Protein AF-A0A7C7ZGK6-F1 (afdb_monomer_lite)

Secondary structure (DSSP, 8-state):
---HHHHHHHHHHHHHTTPEEEEEEEEEETTEEEEEEEEEEEE------

Structure (mmCIF, N/CA/C/O backbone):
data_AF-A0A7C7ZGK6-F1
#
_entry.id   AF-A0A7C7ZGK6-F1
#
loop_
_atom_site.group_PDB
_atom_site.id
_atom_site.type_symbol
_atom_site.label_atom_id
_atom_site.label_alt_id
_atom_site.label_comp_id
_atom_site.label_asym_id
_atom_site.label_entity_id
_atom_site.label_seq_id
_atom_site.pdbx_PDB_ins_code
_atom_site.Cartn_x
_atom_site.Cartn_y
_atom_site.Cartn_z
_atom_site.occupancy
_atom_site.B_iso_or_equiv
_atom_site.auth_seq_id
_atom_site.auth_comp_id
_atom_site.auth_asym_id
_atom_site.auth_atom_id
_atom_site.pdbx_PDB_model_num
ATOM 1 N N . MET A 1 1 ? 3.977 -2.155 -15.584 1.00 79.56 1 MET A N 1
ATOM 2 C CA . MET A 1 1 ? 4.652 -1.100 -14.797 1.00 79.56 1 MET A CA 1
ATOM 3 C C . MET A 1 1 ? 3.676 -0.701 -13.726 1.00 79.56 1 MET A C 1
ATOM 5 O O . MET A 1 1 ? 2.492 -0.710 -14.031 1.00 79.56 1 MET A O 1
ATOM 9 N N . VAL A 1 2 ? 4.140 -0.394 -12.526 1.00 84.69 2 VAL A N 1
ATOM 10 C CA . VAL A 1 2 ? 3.243 0.145 -11.503 1.00 84.69 2 VAL A CA 1
ATOM 11 C C . VAL A 1 2 ? 2.946 1.612 -11.830 1.00 84.69 2 VAL A C 1
ATOM 13 O O . VAL A 1 2 ? 3.871 2.351 -12.186 1.00 84.69 2 VAL A O 1
ATOM 16 N N . SER A 1 3 ? 1.678 2.018 -11.795 1.00 91.62 3 SER A N 1
ATOM 17 C CA . SER A 1 3 ? 1.271 3.418 -11.956 1.00 91.62 3 SER A CA 1
ATOM 18 C C . SER A 1 3 ? 1.006 4.082 -10.601 1.00 91.62 3 SER A C 1
ATOM 20 O O . SER A 1 3 ? 0.900 3.411 -9.577 1.00 91.62 3 SER A O 1
ATOM 22 N N . ALA A 1 4 ? 0.919 5.416 -10.587 1.00 91.31 4 ALA A N 1
ATOM 23 C CA . ALA A 1 4 ? 0.535 6.150 -9.382 1.00 91.31 4 ALA A CA 1
ATOM 24 C C . ALA A 1 4 ? -0.910 5.831 -8.961 1.00 91.31 4 ALA A C 1
ATOM 26 O O . ALA A 1 4 ? -1.169 5.678 -7.774 1.00 91.31 4 ALA A O 1
ATOM 27 N N . GLU A 1 5 ? -1.807 5.654 -9.934 1.00 95.56 5 GLU A N 1
ATOM 28 C CA . GLU A 1 5 ? -3.211 5.299 -9.708 1.00 95.56 5 GLU A CA 1
ATOM 29 C C . GLU A 1 5 ? -3.350 3.913 -9.060 1.00 95.56 5 GLU A C 1
ATOM 31 O O . GLU A 1 5 ? -4.123 3.750 -8.122 1.00 95.56 5 GLU A O 1
ATOM 36 N N . ASP A 1 6 ? -2.539 2.931 -9.477 1.00 94.00 6 ASP A N 1
ATOM 37 C CA . ASP A 1 6 ? -2.533 1.598 -8.850 1.00 94.00 6 ASP A CA 1
ATOM 38 C C . ASP A 1 6 ? -2.149 1.671 -7.362 1.00 94.00 6 ASP A C 1
ATOM 40 O O . ASP A 1 6 ? -2.719 0.973 -6.525 1.00 94.00 6 ASP A O 1
ATOM 44 N N . ILE A 1 7 ? -1.176 2.525 -7.029 1.00 94.62 7 ILE A N 1
ATOM 45 C CA . ILE A 1 7 ? -0.698 2.714 -5.653 1.00 94.62 7 ILE A CA 1
ATOM 46 C C . ILE A 1 7 ? -1.742 3.464 -4.828 1.00 94.62 7 ILE A C 1
ATOM 48 O O . ILE A 1 7 ? -2.011 3.075 -3.696 1.00 94.62 7 ILE A O 1
ATOM 52 N N . GLU A 1 8 ? -2.339 4.516 -5.387 1.00 96.94 8 GLU A N 1
ATOM 53 C CA . GLU A 1 8 ? -3.381 5.301 -4.724 1.00 96.94 8 GLU A CA 1
ATOM 54 C C . GLU A 1 8 ? -4.615 4.446 -4.416 1.00 96.94 8 GLU A C 1
ATOM 56 O O . GLU A 1 8 ? -5.109 4.469 -3.290 1.00 96.94 8 GLU A O 1
ATOM 61 N N . ASN A 1 9 ? -5.052 3.618 -5.368 1.00 97.12 9 ASN A N 1
ATOM 62 C CA . ASN A 1 9 ? -6.163 2.689 -5.165 1.00 97.12 9 ASN A CA 1
ATOM 63 C C . ASN A 1 9 ? -5.868 1.686 -4.045 1.00 97.12 9 ASN A C 1
ATOM 65 O O . ASN A 1 9 ? -6.706 1.499 -3.165 1.00 97.12 9 ASN A O 1
ATOM 69 N N . ALA A 1 10 ? -4.666 1.100 -4.024 1.00 96.25 10 ALA A N 1
ATOM 70 C CA . ALA A 1 10 ? -4.268 0.186 -2.957 1.00 96.25 10 ALA A CA 1
ATOM 71 C C . ALA A 1 10 ? -4.226 0.887 -1.587 1.00 96.25 10 ALA A C 1
ATOM 73 O O . ALA A 1 10 ? -4.737 0.356 -0.604 1.00 96.25 10 ALA A O 1
ATOM 74 N N . LEU A 1 11 ? -3.653 2.092 -1.504 1.00 97.12 11 LEU A N 1
ATOM 75 C CA . LEU A 1 11 ? -3.621 2.861 -0.257 1.00 97.12 11 LEU A CA 1
ATOM 76 C C 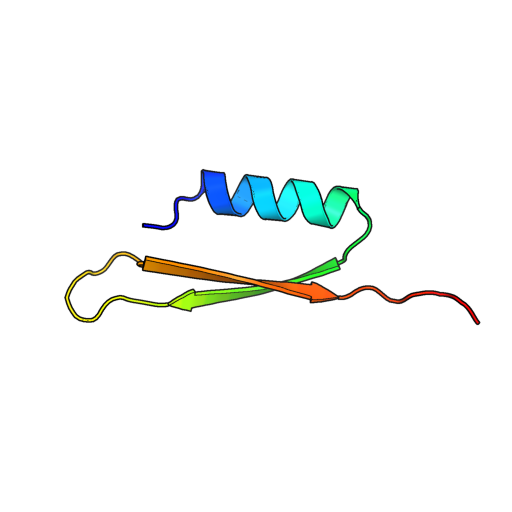. LEU A 1 11 ? -5.034 3.175 0.241 1.00 97.12 11 LEU A C 1
ATOM 78 O O . LEU A 1 11 ? -5.329 2.931 1.411 1.00 97.12 11 LEU A O 1
ATOM 82 N N . ASN A 1 12 ? -5.911 3.665 -0.633 1.00 97.00 12 ASN A N 1
ATOM 83 C CA . ASN A 1 12 ? -7.288 4.006 -0.283 1.00 97.00 12 ASN A CA 1
ATOM 84 C C . ASN A 1 12 ? -8.080 2.782 0.193 1.00 97.00 12 ASN A C 1
ATOM 86 O O . ASN A 1 12 ? -8.776 2.864 1.201 1.00 97.00 12 ASN A O 1
ATOM 90 N N . GLU A 1 13 ? -7.954 1.642 -0.489 1.00 97.88 13 GLU A N 1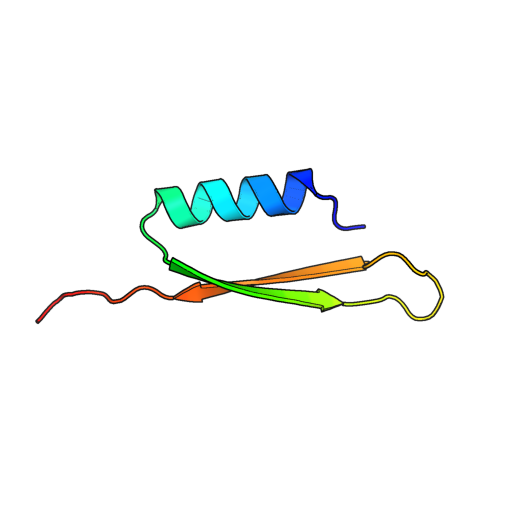
ATOM 91 C CA . GLU A 1 13 ? -8.661 0.411 -0.123 1.00 97.88 13 GLU A CA 1
ATOM 92 C C . GLU A 1 13 ? -8.255 -0.083 1.272 1.00 97.88 13 GLU A C 1
ATOM 94 O O . GLU A 1 13 ? -9.105 -0.265 2.144 1.00 97.88 13 GLU A O 1
ATOM 99 N N . TRP A 1 14 ? -6.956 -0.254 1.520 1.00 96.75 14 TRP A N 1
ATOM 100 C CA . TRP A 1 14 ? -6.479 -0.835 2.777 1.00 96.75 14 TRP A CA 1
ATOM 101 C C . TRP A 1 14 ? -6.628 0.116 3.965 1.00 96.75 14 TRP A C 1
ATOM 103 O O . TRP A 1 14 ? -7.008 -0.320 5.054 1.00 96.75 14 TRP A O 1
ATOM 113 N N . THR A 1 15 ? -6.417 1.419 3.768 1.00 95.25 15 THR A N 1
ATOM 114 C CA . THR A 1 15 ? -6.651 2.406 4.836 1.00 95.25 15 THR A CA 1
ATOM 115 C C . THR A 1 15 ? -8.131 2.529 5.192 1.00 95.25 15 THR A C 1
ATOM 117 O O . THR A 1 15 ? -8.461 2.621 6.375 1.00 95.25 15 THR A O 1
ATOM 120 N N . ALA A 1 16 ? -9.044 2.430 4.218 1.00 96.31 16 ALA A N 1
ATOM 121 C CA . ALA A 1 16 ? -10.486 2.391 4.482 1.00 96.31 16 ALA A CA 1
ATOM 122 C C . ALA A 1 16 ? -10.911 1.155 5.297 1.00 96.31 16 ALA A C 1
ATOM 124 O O . ALA A 1 16 ? -11.886 1.212 6.045 1.00 96.31 16 ALA A O 1
ATOM 125 N N . LEU A 1 17 ? -10.159 0.055 5.204 1.00 95.31 17 LEU A N 1
ATOM 126 C CA . LEU A 1 17 ? -10.344 -1.158 6.009 1.00 95.31 17 LEU A CA 1
ATOM 127 C C . LEU A 1 17 ? -9.721 -1.062 7.418 1.00 95.31 17 LEU A C 1
ATOM 129 O O . LEU A 1 17 ? -9.724 -2.046 8.164 1.00 95.31 17 LEU A O 1
ATOM 133 N N . GLY A 1 18 ? -9.193 0.107 7.793 1.00 94.00 18 GLY A N 1
ATOM 134 C CA . GLY A 1 18 ? -8.597 0.362 9.104 1.00 94.00 18 GLY A CA 1
ATOM 135 C C . GLY A 1 18 ? -7.158 -0.133 9.242 1.00 94.00 18 GLY A C 1
ATOM 136 O O . GLY A 1 18 ? -6.677 -0.288 10.362 1.00 94.00 18 G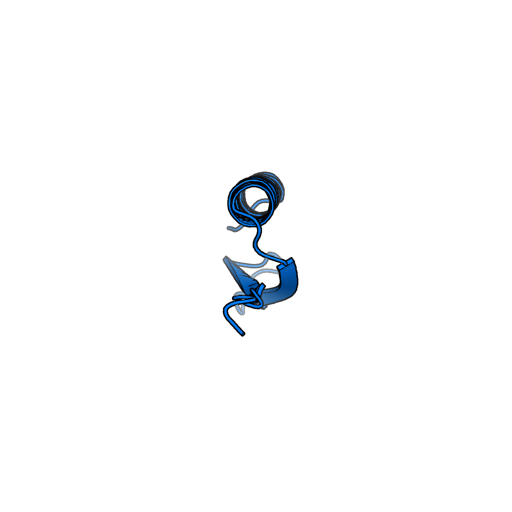LY A O 1
ATOM 137 N N . TRP A 1 19 ? -6.473 -0.410 8.131 1.00 96.56 19 TRP A N 1
ATOM 138 C CA . TRP A 1 19 ? -5.044 -0.707 8.156 1.00 96.56 19 TRP A CA 1
ATOM 139 C C . TRP A 1 19 ? -4.216 0.578 8.147 1.00 96.56 19 TRP A C 1
ATOM 141 O O . TRP A 1 19 ? -4.528 1.537 7.440 1.00 96.56 19 TRP A O 1
ATOM 151 N 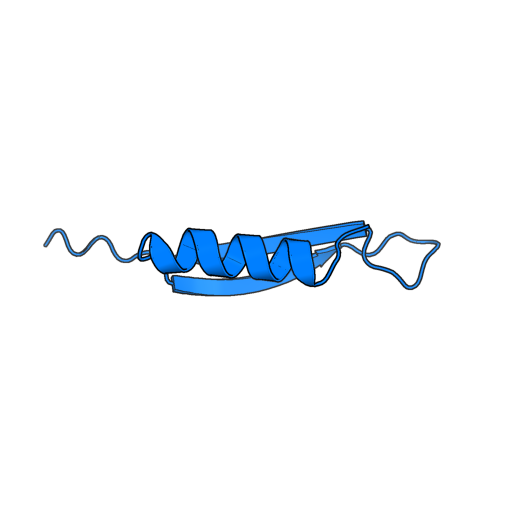N . THR A 1 20 ? -3.114 0.574 8.887 1.00 95.88 20 THR A N 1
ATOM 152 C CA . THR A 1 20 ? -2.141 1.666 8.912 1.00 95.88 20 THR A CA 1
ATOM 153 C C . THR A 1 20 ? -1.072 1.407 7.861 1.00 95.88 20 THR A C 1
ATOM 155 O O . THR A 1 20 ? -0.460 0.341 7.823 1.00 95.88 20 THR A O 1
ATOM 158 N N . PHE A 1 21 ? -0.846 2.379 6.980 1.00 96.50 21 PHE A N 1
ATOM 159 C CA . PHE A 1 21 ? 0.240 2.313 6.008 1.00 96.50 21 PHE A CA 1
ATOM 160 C C . PHE A 1 21 ? 1.601 2.504 6.692 1.00 96.50 21 PHE A C 1
ATOM 162 O O . PHE A 1 21 ? 1.779 3.452 7.453 1.00 96.50 21 PHE A O 1
ATOM 169 N N . GLU A 1 22 ? 2.566 1.642 6.369 1.00 96.62 22 GLU A N 1
ATOM 170 C CA . GLU A 1 22 ? 3.915 1.674 6.948 1.00 96.62 22 GLU A CA 1
ATOM 171 C C . GLU A 1 22 ? 4.971 2.126 5.936 1.00 96.62 22 GLU A C 1
ATOM 173 O O . GLU A 1 22 ? 5.754 3.040 6.193 1.00 96.62 22 GLU A O 1
ATOM 178 N N . ASN A 1 23 ? 5.047 1.452 4.783 1.00 96.25 23 ASN A N 1
ATOM 179 C CA . ASN A 1 23 ? 6.122 1.679 3.820 1.00 96.25 23 ASN A CA 1
ATOM 180 C C . ASN A 1 23 ? 5.768 1.174 2.416 1.00 96.25 23 ASN A C 1
ATOM 182 O O . ASN A 1 23 ? 5.019 0.211 2.264 1.00 96.25 23 ASN A O 1
ATOM 186 N N . THR A 1 24 ? 6.393 1.765 1.398 1.00 94.88 24 THR A N 1
ATOM 187 C CA . THR A 1 24 ? 6.331 1.318 0.003 1.00 94.88 24 THR A CA 1
ATOM 188 C C . THR A 1 24 ? 7.738 1.064 -0.534 1.00 94.88 24 THR A C 1
ATOM 190 O O . THR A 1 24 ? 8.603 1.937 -0.487 1.00 94.88 24 THR A O 1
ATOM 193 N N . GLN A 1 25 ? 7.967 -0.116 -1.107 1.00 94.56 25 GLN A N 1
ATOM 194 C CA . GLN A 1 25 ? 9.229 -0.510 -1.729 1.00 94.56 25 GLN A CA 1
ATOM 195 C C . GLN A 1 25 ? 9.045 -0.738 -3.226 1.00 94.56 25 GLN A C 1
ATOM 197 O O . GLN A 1 25 ? 8.220 -1.542 -3.649 1.00 94.56 25 GLN A O 1
ATOM 202 N N . PHE A 1 26 ? 9.852 -0.067 -4.041 1.00 91.56 26 PHE A N 1
ATOM 203 C CA . PHE A 1 26 ? 9.796 -0.197 -5.494 1.00 91.56 26 PHE A CA 1
ATOM 204 C C . PHE A 1 26 ? 10.832 -1.199 -6.000 1.00 91.56 26 PHE A C 1
ATOM 206 O O . PHE A 1 26 ? 12.030 -1.029 -5.777 1.00 91.56 26 PHE A O 1
ATOM 213 N N . ALA A 1 27 ? 10.382 -2.212 -6.742 1.00 89.75 27 ALA A N 1
ATOM 214 C CA . ALA A 1 27 ? 11.271 -3.126 -7.446 1.00 89.75 27 ALA A CA 1
ATOM 215 C C . ALA A 1 27 ? 11.567 -2.582 -8.851 1.00 89.75 27 ALA A C 1
ATOM 217 O O . ALA A 1 27 ? 10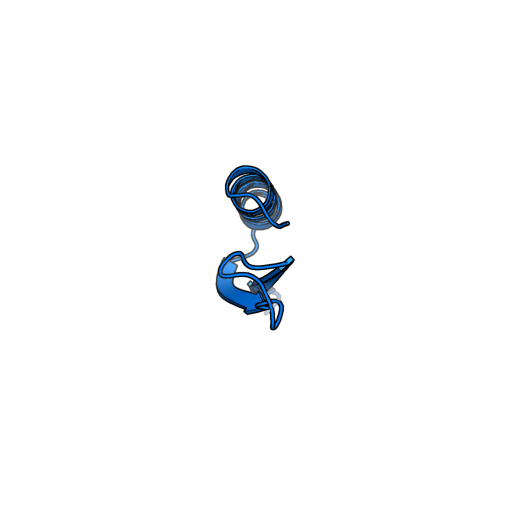.694 -2.511 -9.730 1.00 89.75 27 ALA A O 1
ATOM 218 N N . MET A 1 28 ? 12.819 -2.177 -9.052 1.00 84.12 28 MET A N 1
ATOM 219 C CA . MET A 1 28 ? 13.321 -1.665 -10.326 1.00 84.12 28 MET A CA 1
ATOM 220 C C . MET A 1 28 ? 13.633 -2.821 -11.279 1.00 84.12 28 MET A C 1
ATOM 222 O O . MET A 1 28 ? 14.081 -3.881 -10.855 1.00 84.12 28 MET A O 1
ATOM 226 N N . ARG A 1 29 ? 13.412 -2.621 -12.582 1.00 78.94 29 ARG A N 1
ATOM 227 C CA . ARG A 1 29 ? 13.832 -3.578 -13.615 1.00 78.94 29 ARG A CA 1
ATOM 228 C C . ARG A 1 29 ? 15.173 -3.126 -14.185 1.00 78.94 29 ARG A C 1
ATOM 230 O O . ARG A 1 29 ? 15.271 -1.981 -14.616 1.00 78.94 29 ARG A O 1
ATOM 237 N N . ASP A 1 30 ? 16.149 -4.029 -14.275 1.00 69.12 30 ASP A N 1
ATOM 238 C CA . ASP A 1 30 ? 17.566 -3.743 -14.594 1.00 69.12 30 ASP A CA 1
ATOM 239 C C . ASP A 1 30 ? 17.838 -2.932 -15.876 1.00 69.12 30 ASP A C 1
ATOM 241 O O . ASP A 1 30 ? 18.922 -2.386 -16.049 1.00 69.12 30 ASP A O 1
ATOM 245 N N . SER A 1 31 ? 16.866 -2.809 -16.786 1.00 68.00 31 SER A N 1
ATOM 246 C CA . SER A 1 31 ? 17.023 -2.081 -18.053 1.00 68.00 31 SER A CA 1
ATOM 247 C C . SER A 1 31 ? 16.108 -0.852 -18.194 1.00 68.00 31 SER A C 1
ATOM 249 O O . SER A 1 31 ? 16.073 -0.214 -19.244 1.00 68.00 31 SER A O 1
ATOM 251 N N . SER A 1 32 ? 15.340 -0.479 -17.161 1.00 64.62 32 SER A N 1
ATOM 252 C CA . SER A 1 32 ? 14.402 0.648 -17.243 1.00 64.62 32 SER A CA 1
ATOM 253 C C . SER A 1 32 ? 14.380 1.470 -15.959 1.00 64.62 32 SER A C 1
ATOM 255 O O . SER A 1 32 ? 14.159 0.941 -14.876 1.00 64.62 32 SER A O 1
ATOM 257 N N . LYS A 1 33 ? 14.496 2.801 -16.081 1.00 68.44 33 LYS A N 1
ATOM 258 C CA . LYS A 1 33 ? 14.319 3.774 -14.979 1.00 68.44 33 LYS A CA 1
ATOM 259 C C . LYS A 1 33 ? 12.887 3.811 -14.409 1.00 68.44 33 LYS A C 1
ATOM 261 O O . LYS A 1 33 ? 12.532 4.753 -13.708 1.00 68.44 33 LYS A O 1
ATOM 266 N N . ARG A 1 34 ? 12.040 2.843 -14.761 1.00 73.19 34 ARG A N 1
ATOM 267 C CA . ARG A 1 34 ? 10.648 2.747 -14.334 1.00 73.19 34 ARG A CA 1
ATOM 268 C C . ARG A 1 34 ? 10.491 1.513 -13.445 1.00 73.19 34 ARG A C 1
ATOM 270 O O . ARG A 1 34 ? 10.849 0.420 -13.894 1.00 73.19 34 ARG A O 1
ATOM 277 N N . PRO A 1 35 ? 9.959 1.662 -12.222 1.00 77.00 35 PRO A N 1
ATOM 278 C CA . PRO A 1 35 ? 9.697 0.524 -11.359 1.00 77.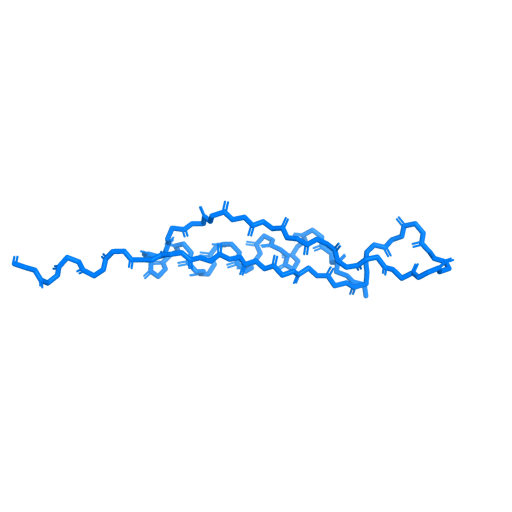00 35 PRO A CA 1
ATOM 279 C C . PRO A 1 35 ? 8.706 -0.434 -12.024 1.00 77.00 35 PRO A C 1
ATOM 281 O O . PRO A 1 35 ? 7.685 -0.034 -12.597 1.00 77.00 35 PRO A O 1
ATOM 284 N N . ALA A 1 36 ? 9.037 -1.722 -11.997 1.00 85.06 36 ALA A N 1
ATOM 285 C CA . ALA A 1 36 ? 8.178 -2.759 -12.552 1.00 85.06 36 ALA A CA 1
ATOM 286 C C . ALA A 1 36 ? 7.073 -3.154 -11.572 1.00 85.06 36 ALA A C 1
ATOM 288 O O . ALA A 1 36 ? 5.997 -3.546 -12.022 1.00 85.06 36 ALA A O 1
ATOM 289 N N . MET A 1 37 ? 7.339 -3.018 -10.272 1.00 90.94 37 MET A N 1
ATOM 290 C CA . MET A 1 37 ? 6.466 -3.442 -9.184 1.00 90.94 37 MET A CA 1
ATOM 291 C C . MET A 1 37 ? 6.670 -2.541 -7.960 1.00 90.94 37 MET A C 1
ATOM 293 O O . MET A 1 37 ? 7.743 -1.953 -7.793 1.00 90.94 37 MET A O 1
ATOM 297 N N . ALA A 1 38 ? 5.649 -2.457 -7.112 1.00 93.56 38 ALA A N 1
ATOM 298 C CA . ALA A 1 38 ? 5.733 -1.876 -5.780 1.00 93.56 38 ALA A CA 1
ATOM 299 C C . ALA A 1 38 ? 5.171 -2.869 -4.756 1.00 93.56 38 ALA A C 1
ATOM 301 O O . ALA A 1 38 ? 4.156 -3.513 -5.014 1.00 93.56 38 ALA A O 1
ATOM 302 N N . PHE A 1 39 ? 5.830 -2.978 -3.610 1.00 94.56 39 PHE A N 1
ATOM 303 C CA . PHE A 1 39 ? 5.334 -3.662 -2.423 1.00 94.56 39 PHE A CA 1
ATOM 304 C C . PHE A 1 39 ? 4.886 -2.601 -1.424 1.00 94.56 39 PHE A C 1
ATOM 306 O O . PHE A 1 39 ? 5.655 -1.687 -1.135 1.00 94.56 39 PHE A O 1
ATOM 313 N N . ILE A 1 40 ? 3.662 -2.712 -0.920 1.00 95.75 40 ILE A N 1
ATOM 314 C CA . ILE A 1 40 ? 3.078 -1.774 0.042 1.00 95.75 40 ILE A CA 1
ATOM 315 C C . ILE A 1 40 ? 2.820 -2.557 1.326 1.00 95.75 40 ILE A C 1
ATOM 317 O O . ILE A 1 40 ? 2.127 -3.574 1.303 1.00 95.75 40 ILE A O 1
ATOM 321 N N . THR A 1 41 ? 3.415 -2.111 2.426 1.00 96.94 41 THR A N 1
ATOM 322 C CA . THR A 1 41 ? 3.302 -2.752 3.734 1.00 96.94 41 THR A CA 1
ATOM 323 C C . THR A 1 41 ? 2.284 -2.008 4.578 1.00 96.94 41 THR A C 1
ATOM 325 O O . THR A 1 41 ? 2.352 -0.784 4.711 1.00 96.94 41 THR A O 1
ATOM 328 N N . PHE A 1 42 ? 1.385 -2.773 5.187 1.00 96.75 42 PHE A N 1
ATOM 329 C CA . PHE A 1 42 ? 0.409 -2.283 6.143 1.00 96.75 42 PHE A CA 1
ATOM 330 C C . PHE A 1 42 ? 0.553 -3.025 7.468 1.00 96.75 42 PHE A C 1
ATOM 332 O O . PHE A 1 42 ? 0.872 -4.216 7.491 1.00 96.75 42 PHE A O 1
ATOM 339 N N . SER A 1 43 ? 0.293 -2.322 8.561 1.00 95.12 43 SER A N 1
ATOM 340 C CA . SER A 1 43 ? 0.168 -2.880 9.899 1.00 95.12 43 SER A CA 1
ATOM 341 C C . SER A 1 43 ? -1.248 -2.642 10.414 1.00 95.12 43 SER A C 1
ATOM 343 O O . SER A 1 43 ? -1.978 -1.769 9.939 1.00 95.12 43 SER A O 1
ATOM 345 N N . ARG A 1 44 ? -1.665 -3.444 11.385 1.00 92.31 44 ARG A N 1
ATOM 346 C CA . ARG A 1 44 ? -2.901 -3.215 12.117 1.00 92.31 44 ARG A CA 1
ATOM 347 C C . ARG A 1 44 ? -2.692 -3.716 13.531 1.00 92.31 44 ARG A C 1
ATOM 349 O O . ARG A 1 44 ? -2.343 -4.877 13.729 1.00 92.31 44 ARG A O 1
ATOM 356 N N . ASN A 1 45 ? -2.894 -2.828 14.494 1.00 83.38 45 ASN A N 1
ATOM 357 C CA . ASN A 1 45 ? -3.022 -3.237 15.879 1.00 83.38 45 ASN A CA 1
ATOM 358 C C . ASN A 1 45 ? -4.447 -3.757 16.029 1.00 83.38 45 ASN A C 1
ATOM 360 O O . ASN A 1 45 ? -5.397 -2.976 16.032 1.00 83.38 45 ASN A O 1
ATOM 364 N N . ASP A 1 46 ? -4.609 -5.075 16.082 1.00 74.38 46 ASP A N 1
ATOM 365 C CA . ASP A 1 46 ? -5.842 -5.628 16.618 1.00 74.38 46 ASP A CA 1
ATOM 366 C C . ASP A 1 46 ? -5.829 -5.322 18.117 1.00 74.38 46 ASP A C 1
ATOM 368 O O . ASP A 1 46 ? -5.234 -6.053 18.906 1.00 74.38 46 ASP A O 1
ATOM 372 N N . GLU A 1 47 ? -6.443 -4.201 18.499 1.00 63.16 47 GLU A N 1
ATOM 373 C CA . GLU A 1 47 ? -6.804 -3.909 19.886 1.00 63.16 47 GLU A CA 1
ATOM 374 C C . GLU A 1 47 ? -7.893 -4.907 20.321 1.00 63.16 47 GLU A C 1
ATOM 376 O O . GLU A 1 47 ? -9.075 -4.593 20.410 1.00 63.16 47 GLU A O 1
ATOM 381 N N . ASN A 1 48 ? -7.489 -6.162 20.509 1.00 54.69 48 ASN A N 1
ATOM 382 C CA . ASN A 1 48 ? -8.190 -7.150 21.312 1.00 54.69 48 ASN A CA 1
ATOM 383 C C . ASN A 1 48 ? -7.320 -7.407 22.549 1.00 54.69 48 ASN A C 1
ATOM 385 O O . ASN A 1 48 ? -6.671 -8.449 22.644 1.00 54.69 48 ASN A O 1
ATOM 389 N N . GLU A 1 49 ? -7.279 -6.441 23.465 1.00 46.94 49 GLU A N 1
ATOM 390 C CA . GLU A 1 49 ? -6.836 -6.646 24.851 1.00 46.94 49 GLU A CA 1
ATOM 391 C C . GLU A 1 49 ? -7.901 -6.115 25.815 1.00 46.94 49 GLU A C 1
ATOM 393 O O . GLU A 1 49 ? -8.407 -4.992 25.583 1.00 46.94 49 GLU A O 1
#

Radius of gyration: 13.52 Å; chains: 1; bounding box: 28×13×43 Å

Foldseek 3Di:
DDDPVNVVVVCVVVVVVVWAWDDKDFDCDPPDPDGPDIDTDTDHPPPPD

pLDDT: mean 87.57, std 12.45, range [46.94, 97.88]

Sequence (49 aa):
MVSAEDIENALNEWTALGWTFENTQFAMRDSSKRPAMAFITFSRNDENE